Protein AF-A0A5J4U4Y4-F1 (afdb_monomer)

Mean predicted aligned error: 3.91 Å

Solvent-accessible surface area (backbone atoms only — not comparable to full-atom values): 6520 Å² total; per-residue (Å²): 54,71,52,74,43,97,92,25,64,29,78,73,34,70,72,81,60,93,92,58,46,75,49,74,52,70,41,83,82,48,90,65,18,32,38,43,36,26,53,70,83,42,77,37,38,46,30,39,29,59,50,71,99,73,84,82,90,83,88,84,80,86,58,86,93,65,80,85,76,90,86,77,88,81,86,75,93,73,86,85,85,80,89,47,88,91,43,45,81,41,54,55,99,48,85,47,116

pLDDT: mean 91.31, std 6.64, range [63.25, 97.75]

Foldseek 3Di:
DWDDDPNAIDDFFDDADPPWDKDKDWQLPDVFTKIWIDTNNHTTQEIETNDDNDDDDDDDDDDPPDDDDDPDDDDDPDDDDDNDPPRDYHYPPDHDD

Sequence (97 aa):
GTLDHFSTYTKGNQWYHQRFRISAIVDMTAVPRKVVFYVDGIEQPDSVVEIPSEIRFWVYTWQRSSTFKVTKFEKLIKFTSQAVAESKTLKWGKEWK

Structure (mmCIF, N/CA/C/O backbone):
data_AF-A0A5J4U4Y4-F1
#
_entry.id   AF-A0A5J4U4Y4-F1
#
loop_
_atom_site.group_PDB
_atom_site.id
_atom_site.type_symbol
_atom_site.label_atom_id
_atom_site.label_alt_id
_atom_site.label_comp_id
_atom_site.label_asym_id
_atom_site.label_entity_id
_atom_site.label_seq_id
_atom_site.pdbx_PDB_ins_code
_atom_site.Cartn_x
_atom_site.Cartn_y
_atom_site.Cartn_z
_atom_site.occupancy
_atom_site.B_iso_or_equiv
_atom_site.auth_seq_id
_atom_site.auth_comp_id
_atom_site.auth_asym_id
_atom_site.auth_atom_id
_atom_site.pdbx_PDB_model_num
ATOM 1 N N . GLY A 1 1 ? 10.669 6.237 -1.166 1.00 91.00 1 GLY A N 1
ATOM 2 C CA . GLY A 1 1 ? 9.282 6.401 -1.601 1.00 91.00 1 GLY A CA 1
ATOM 3 C C . GLY A 1 1 ? 8.503 7.105 -0.518 1.00 91.00 1 GLY A C 1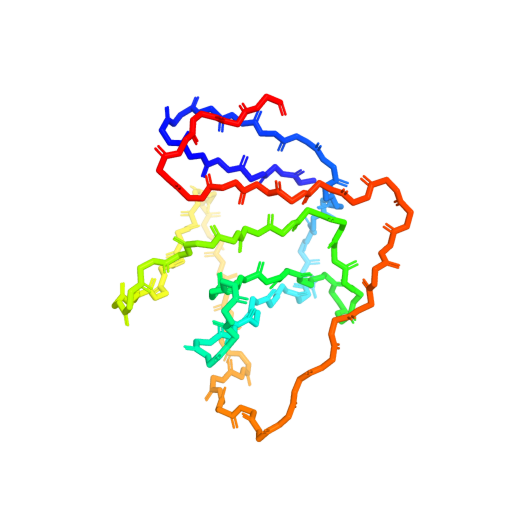
ATOM 4 O O . GLY A 1 1 ? 8.959 7.175 0.619 1.00 91.00 1 GLY A O 1
ATOM 5 N N . THR A 1 2 ? 7.355 7.656 -0.886 1.00 92.19 2 THR A N 1
ATOM 6 C CA . THR A 1 2 ? 6.459 8.376 0.023 1.00 92.19 2 THR A CA 1
ATOM 7 C C . THR A 1 2 ? 5.093 7.717 0.026 1.00 92.19 2 THR A C 1
ATOM 9 O O . THR A 1 2 ? 4.643 7.240 -1.017 1.00 92.19 2 THR A O 1
ATOM 12 N N . LEU A 1 3 ? 4.431 7.726 1.177 1.00 93.88 3 LEU A N 1
ATOM 13 C CA . LEU A 1 3 ? 2.995 7.486 1.274 1.00 93.88 3 LEU A CA 1
ATOM 14 C C . LEU A 1 3 ? 2.300 8.838 1.448 1.00 93.88 3 LEU A C 1
ATOM 16 O O . LEU A 1 3 ? 2.824 9.696 2.157 1.00 93.88 3 LEU A O 1
ATOM 20 N N . ASP A 1 4 ? 1.161 9.026 0.784 1.00 92.69 4 ASP A N 1
ATOM 21 C CA . ASP A 1 4 ? 0.368 10.257 0.844 1.00 92.69 4 ASP A CA 1
ATOM 22 C C . ASP A 1 4 ? -1.064 9.971 1.303 1.00 92.69 4 ASP A C 1
ATOM 24 O O . ASP A 1 4 ? -1.689 9.005 0.853 1.00 92.69 4 ASP A O 1
ATOM 28 N N . HIS A 1 5 ? -1.578 10.831 2.180 1.00 93.31 5 HIS A N 1
ATOM 29 C CA . HIS A 1 5 ? -2.992 10.893 2.533 1.00 93.31 5 HIS A CA 1
ATOM 30 C C . HIS A 1 5 ? -3.391 12.338 2.824 1.00 93.31 5 HIS A C 1
ATOM 32 O O . HIS A 1 5 ? -2.693 13.035 3.555 1.00 93.31 5 HIS A O 1
ATOM 38 N N . PHE A 1 6 ? -4.506 12.803 2.253 1.00 91.19 6 PHE A N 1
ATOM 39 C CA . PHE A 1 6 ? -4.949 14.203 2.345 1.00 91.19 6 PHE A CA 1
ATOM 40 C C . PHE A 1 6 ? -3.875 15.231 1.942 1.00 91.19 6 PHE A C 1
ATOM 42 O O . PHE A 1 6 ? -3.795 16.304 2.536 1.00 91.19 6 PHE A O 1
ATOM 49 N N . SER A 1 7 ? -3.047 14.913 0.940 1.00 87.19 7 SER A N 1
ATOM 50 C CA . SER A 1 7 ? -1.916 15.753 0.515 1.00 87.19 7 SER A CA 1
ATOM 51 C C . SER A 1 7 ? -0.838 15.942 1.596 1.00 87.19 7 SER A C 1
ATOM 53 O O . SER A 1 7 ? -0.056 16.896 1.534 1.00 87.19 7 SER A O 1
ATOM 55 N N . THR A 1 8 ? -0.803 15.057 2.599 1.00 87.69 8 THR A N 1
ATOM 56 C CA . THR A 1 8 ? 0.274 14.957 3.586 1.00 87.69 8 THR A CA 1
ATOM 57 C C . THR A 1 8 ? 1.135 13.739 3.275 1.00 87.69 8 THR A C 1
ATOM 59 O O . THR A 1 8 ? 0.655 12.603 3.251 1.00 87.69 8 THR A O 1
ATOM 62 N N . TYR A 1 9 ? 2.423 13.987 3.039 1.00 88.62 9 TYR A N 1
ATOM 63 C CA . TYR A 1 9 ? 3.384 12.960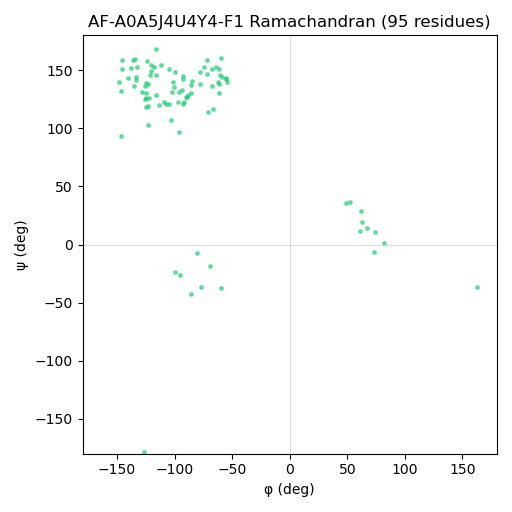 2.659 1.00 88.62 9 TYR A CA 1
ATOM 64 C C . TYR A 1 9 ? 4.213 12.541 3.863 1.00 88.62 9 TYR A C 1
ATOM 66 O O . TYR A 1 9 ? 4.783 13.388 4.550 1.00 88.62 9 TYR A O 1
ATOM 74 N N . THR A 1 10 ? 4.403 11.238 4.039 1.00 91.38 10 THR A N 1
ATOM 75 C CA . THR A 1 10 ? 5.429 10.709 4.940 1.00 91.38 10 THR A CA 1
ATOM 76 C C . THR A 1 10 ? 6.480 9.926 4.159 1.00 91.38 10 THR A C 1
ATOM 78 O O . THR A 1 10 ? 6.205 9.315 3.119 1.00 91.38 10 THR A O 1
ATOM 81 N N . LYS A 1 11 ? 7.722 10.008 4.637 1.00 91.94 11 LYS A N 1
ATOM 82 C CA . LYS A 1 11 ? 8.892 9.301 4.102 1.00 91.94 11 LYS A CA 1
ATOM 83 C C . LYS A 1 11 ? 9.249 8.144 5.037 1.00 91.94 11 LYS A C 1
ATOM 85 O O . LYS A 1 11 ? 9.097 8.283 6.252 1.00 91.94 11 LYS A O 1
ATOM 90 N N . GLY A 1 12 ? 9.828 7.093 4.466 1.00 89.25 12 GLY A N 1
ATOM 91 C CA . GLY A 1 12 ? 10.321 5.920 5.200 1.00 89.25 12 GLY A CA 1
ATOM 92 C C . GLY A 1 12 ? 10.544 4.730 4.269 1.00 89.25 12 GLY A C 1
ATOM 93 O O . GLY A 1 12 ? 11.550 4.035 4.353 1.00 89.25 12 GLY A O 1
ATOM 94 N N . ASN A 1 13 ? 9.670 4.578 3.275 1.00 93.00 13 ASN A N 1
ATOM 95 C CA . ASN A 1 13 ? 9.796 3.520 2.273 1.00 93.00 13 ASN A CA 1
ATOM 96 C C . ASN A 1 13 ? 10.953 3.752 1.288 1.00 93.00 13 ASN A C 1
ATOM 98 O O . ASN A 1 13 ? 11.375 4.883 1.027 1.00 93.00 13 ASN A O 1
ATOM 102 N N . GLN A 1 14 ? 11.415 2.683 0.646 1.00 93.75 14 GLN A N 1
ATOM 103 C CA . GLN A 1 14 ? 12.385 2.725 -0.444 1.00 93.75 14 GLN A CA 1
ATOM 104 C C . GLN A 1 14 ? 11.780 3.390 -1.691 1.00 93.75 14 GLN A C 1
ATOM 106 O O . GLN A 1 14 ? 10.566 3.412 -1.907 1.00 93.75 14 GLN A O 1
ATOM 111 N N . TRP A 1 15 ? 12.612 4.026 -2.515 1.00 93.69 15 TRP A N 1
ATOM 112 C CA . TRP A 1 15 ? 12.215 4.394 -3.877 1.00 93.69 15 TRP A CA 1
ATOM 113 C C . TRP A 1 15 ? 12.277 3.163 -4.786 1.00 93.69 15 TRP A C 1
ATOM 115 O O . TRP A 1 15 ? 13.104 2.274 -4.587 1.00 93.69 15 TRP A O 1
ATOM 125 N N . TYR A 1 16 ? 11.400 3.118 -5.782 1.00 91.50 16 TYR A N 1
ATOM 126 C CA . TYR A 1 16 ? 11.446 2.113 -6.836 1.00 91.50 16 TYR A CA 1
ATOM 127 C C . TYR A 1 16 ? 11.817 2.777 -8.161 1.00 91.50 16 TYR A C 1
ATOM 129 O O . TYR A 1 16 ? 11.571 3.967 -8.374 1.00 91.50 16 TYR A O 1
ATOM 137 N N . HIS A 1 17 ? 12.405 1.989 -9.054 1.00 89.75 17 HIS A N 1
ATOM 138 C CA . HIS A 1 17 ? 12.829 2.433 -10.375 1.00 89.75 17 HIS A CA 1
ATOM 139 C C . HIS A 1 17 ? 12.253 1.525 -11.459 1.00 89.75 17 HIS A C 1
ATOM 141 O O . HIS A 1 17 ? 11.479 0.603 -11.191 1.00 89.75 17 HIS A O 1
ATOM 147 N N . GLN A 1 18 ? 12.598 1.802 -12.714 1.00 89.31 18 GLN A N 1
ATOM 148 C CA . GLN A 1 18 ? 12.165 0.971 -13.827 1.00 89.31 18 GLN A CA 1
ATOM 149 C C . GLN A 1 18 ? 12.552 -0.497 -13.582 1.00 89.31 18 GLN A C 1
ATOM 151 O O . GLN A 1 18 ? 13.654 -0.785 -13.123 1.00 89.31 18 GLN A O 1
ATOM 156 N N . ARG A 1 19 ? 11.644 -1.416 -13.938 1.00 88.31 19 ARG A N 1
ATOM 157 C CA . ARG A 1 19 ? 11.757 -2.881 -13.766 1.00 88.31 19 ARG A CA 1
ATOM 158 C C . ARG A 1 19 ? 11.601 -3.404 -12.336 1.00 88.31 19 ARG A C 1
ATOM 160 O O . ARG A 1 19 ? 11.512 -4.619 -12.182 1.00 88.31 19 ARG A O 1
ATOM 167 N N . PHE A 1 20 ? 11.506 -2.538 -11.331 1.00 94.12 20 PHE A N 1
ATOM 168 C CA . PHE A 1 20 ? 11.211 -2.974 -9.967 1.00 94.12 20 PHE A CA 1
ATOM 169 C C . PHE A 1 20 ? 9.749 -3.416 -9.886 1.00 94.12 20 PHE A C 1
ATOM 171 O O . PHE A 1 20 ? 8.872 -2.856 -10.554 1.00 94.12 20 PHE A O 1
ATOM 178 N N . ARG A 1 21 ? 9.470 -4.417 -9.054 1.00 95.44 21 ARG A N 1
ATOM 179 C CA . ARG A 1 21 ? 8.107 -4.875 -8.775 1.00 95.44 21 ARG A CA 1
ATOM 180 C C . ARG A 1 21 ? 7.611 -4.244 -7.490 1.00 95.44 21 ARG A C 1
ATOM 182 O O . ARG A 1 21 ? 8.203 -4.442 -6.437 1.00 95.44 21 ARG A O 1
ATOM 189 N N . ILE A 1 22 ? 6.497 -3.531 -7.567 1.00 95.31 22 ILE A N 1
ATOM 190 C CA . ILE A 1 22 ? 5.786 -3.057 -6.380 1.00 95.31 22 ILE A CA 1
ATOM 191 C C . ILE A 1 22 ? 4.608 -3.977 -6.079 1.00 95.31 22 ILE A C 1
ATOM 193 O O . ILE A 1 22 ? 4.010 -4.563 -6.985 1.00 95.31 22 ILE A O 1
ATOM 197 N N . SER A 1 23 ? 4.267 -4.131 -4.808 1.00 95.44 23 SER A N 1
ATOM 198 C CA . SER A 1 23 ? 3.066 -4.860 -4.395 1.00 95.44 23 SER A CA 1
ATOM 199 C C . SER A 1 23 ? 2.467 -4.227 -3.148 1.00 95.44 23 SER A C 1
ATOM 201 O O . SER A 1 23 ? 3.182 -3.640 -2.340 1.00 95.44 23 SER A O 1
ATOM 203 N N . ALA A 1 24 ? 1.152 -4.354 -3.001 1.00 95.38 24 ALA A N 1
ATOM 204 C CA . ALA A 1 24 ? 0.430 -3.999 -1.791 1.00 95.38 24 ALA A CA 1
ATOM 205 C C . ALA A 1 24 ? -0.354 -5.230 -1.341 1.00 95.38 24 ALA A C 1
ATOM 207 O O . ALA A 1 24 ? -1.102 -5.804 -2.135 1.00 95.38 24 ALA A O 1
ATOM 208 N N . ILE A 1 25 ? -0.168 -5.641 -0.090 1.00 95.88 25 ILE A N 1
ATOM 209 C CA . ILE A 1 25 ? -0.935 -6.735 0.504 1.00 95.88 25 ILE A CA 1
ATOM 210 C C . ILE A 1 25 ? -1.865 -6.128 1.536 1.00 95.88 25 ILE A C 1
ATOM 212 O O . ILE A 1 25 ? -1.422 -5.439 2.455 1.00 95.88 25 ILE A O 1
ATOM 216 N N . VAL A 1 26 ? -3.158 -6.380 1.360 1.00 95.94 26 VAL A N 1
ATOM 217 C CA . VAL A 1 26 ? -4.197 -5.881 2.251 1.00 95.94 26 VAL A CA 1
ATOM 218 C C . VAL A 1 26 ? -4.739 -7.030 3.085 1.00 95.94 26 VAL A C 1
ATOM 220 O O . VAL A 1 26 ? -5.277 -7.997 2.547 1.00 95.94 26 VAL A O 1
ATOM 223 N N . ASP A 1 27 ? -4.628 -6.900 4.400 1.00 95.19 27 ASP A N 1
ATOM 224 C CA . ASP A 1 27 ? -5.265 -7.795 5.353 1.00 95.19 27 ASP A CA 1
ATOM 225 C C . ASP A 1 27 ? -6.591 -7.184 5.816 1.00 95.19 27 ASP A C 1
ATOM 227 O O . ASP A 1 27 ? -6.648 -6.332 6.707 1.00 95.19 27 ASP A O 1
ATOM 231 N N . MET A 1 28 ? -7.669 -7.625 5.165 1.00 94.19 28 MET A N 1
ATOM 232 C CA . MET A 1 28 ? -9.041 -7.206 5.469 1.00 94.19 28 MET A CA 1
ATOM 233 C C . MET A 1 28 ? -9.642 -7.939 6.677 1.00 94.19 28 MET A C 1
ATOM 235 O O . MET A 1 28 ? -10.747 -7.592 7.102 1.00 94.19 28 MET A O 1
ATOM 239 N N . THR A 1 29 ? -8.945 -8.954 7.202 1.00 93.25 29 THR A N 1
ATOM 240 C CA . THR A 1 29 ? -9.397 -9.800 8.318 1.00 93.25 29 THR A CA 1
ATOM 241 C C . THR A 1 29 ? -8.783 -9.399 9.655 1.00 93.25 29 THR A C 1
ATOM 243 O O . THR A 1 29 ? -9.379 -9.659 10.698 1.00 93.25 29 THR A O 1
ATOM 246 N N . ALA A 1 30 ? -7.627 -8.733 9.634 1.00 91.44 30 ALA A N 1
ATOM 247 C CA . ALA A 1 30 ? -7.005 -8.170 10.822 1.00 91.44 30 ALA A CA 1
ATOM 248 C C . ALA A 1 30 ? -7.889 -7.105 11.493 1.00 91.44 30 ALA A C 1
ATOM 250 O O . ALA A 1 30 ? -8.653 -6.383 10.845 1.00 91.44 30 ALA A O 1
ATOM 251 N N . VAL A 1 31 ? -7.734 -6.978 12.813 1.00 91.88 31 VAL A N 1
ATOM 252 C CA . VAL A 1 31 ? -8.337 -5.918 13.627 1.00 91.88 31 VAL A CA 1
ATOM 253 C C . VAL A 1 31 ? -7.198 -5.193 14.357 1.00 91.88 31 VAL A C 1
ATOM 255 O O . VAL A 1 31 ? -6.663 -5.743 15.319 1.00 91.88 31 VAL A O 1
ATOM 258 N N . PRO A 1 32 ? -6.790 -3.990 13.907 1.00 94.44 32 PRO A N 1
ATOM 259 C CA . PRO A 1 32 ? -7.334 -3.235 12.773 1.00 94.44 32 PRO A CA 1
ATOM 260 C C . PRO A 1 32 ? -6.925 -3.806 11.402 1.00 94.44 32 PRO A C 1
ATOM 262 O O . PRO A 1 32 ? -5.851 -4.393 11.259 1.00 94.44 32 PRO A O 1
ATOM 265 N N . ARG A 1 33 ? -7.759 -3.575 10.374 1.00 96.12 33 ARG A N 1
ATOM 266 C CA . ARG A 1 33 ? -7.418 -3.892 8.974 1.00 96.12 33 ARG A CA 1
ATOM 267 C C . ARG A 1 33 ? -6.185 -3.106 8.565 1.00 96.12 33 ARG A C 1
ATOM 269 O O . ARG A 1 33 ? -6.029 -1.961 8.998 1.00 96.12 33 ARG A O 1
ATOM 276 N N . LYS A 1 34 ? -5.342 -3.678 7.711 1.00 95.31 34 LYS A N 1
ATOM 277 C CA . LYS A 1 34 ? -4.081 -3.034 7.334 1.00 95.31 34 LYS A CA 1
ATOM 278 C C . LYS A 1 34 ? -3.666 -3.293 5.897 1.00 95.31 34 LYS A C 1
ATOM 280 O O . LYS A 1 34 ? -4.062 -4.289 5.298 1.00 95.31 34 LYS A O 1
ATOM 285 N N . VAL A 1 35 ? -2.812 -2.422 5.379 1.00 95.69 35 VAL A N 1
ATOM 286 C CA . VAL A 1 35 ? -2.068 -2.612 4.135 1.00 95.69 35 VAL A CA 1
ATOM 287 C C . VAL A 1 35 ? -0.578 -2.424 4.391 1.00 95.69 35 VAL A C 1
ATOM 289 O O . VAL A 1 35 ? -0.162 -1.497 5.088 1.00 95.69 35 VAL A O 1
ATOM 292 N N . VAL A 1 36 ? 0.212 -3.320 3.810 1.00 95.25 36 VAL A N 1
ATOM 293 C CA . VAL A 1 36 ? 1.673 -3.245 3.766 1.00 95.25 36 VAL A CA 1
ATOM 294 C C . VAL A 1 36 ? 2.146 -3.215 2.317 1.00 95.25 36 VAL A C 1
ATOM 296 O O . VAL A 1 36 ? 1.459 -3.703 1.411 1.00 95.25 36 VAL A O 1
ATOM 299 N N . PHE A 1 37 ? 3.326 -2.647 2.095 1.00 95.12 37 PHE A N 1
ATOM 300 C CA . PHE A 1 37 ? 3.882 -2.438 0.763 1.00 95.12 37 PHE A CA 1
ATOM 301 C C . PHE A 1 37 ? 5.180 -3.214 0.586 1.00 95.12 37 PHE A C 1
ATOM 303 O O . PHE A 1 37 ? 5.900 -3.462 1.546 1.00 95.12 37 PHE A O 1
ATOM 310 N N . TYR A 1 38 ? 5.486 -3.570 -0.658 1.00 94.31 38 TYR A N 1
ATOM 311 C CA . TYR A 1 38 ? 6.695 -4.299 -1.024 1.00 94.31 38 TYR A CA 1
ATOM 312 C C . TYR A 1 38 ? 7.365 -3.661 -2.233 1.00 94.31 38 TYR A C 1
ATOM 314 O O . TYR A 1 38 ? 6.683 -3.228 -3.166 1.00 94.31 38 TYR A O 1
ATOM 322 N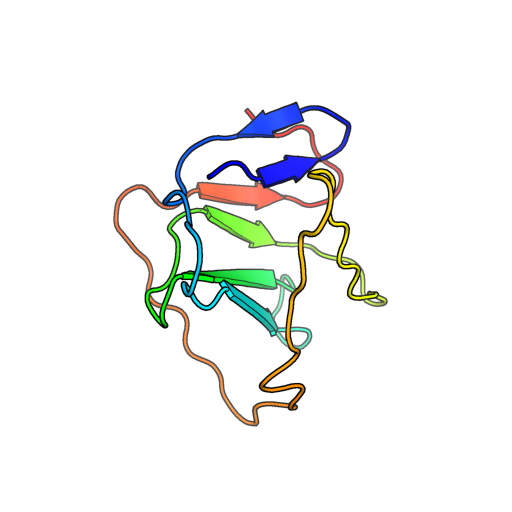 N . VAL A 1 39 ? 8.696 -3.681 -2.240 1.00 95.50 39 VAL A N 1
ATOM 323 C CA . VAL A 1 39 ? 9.535 -3.376 -3.404 1.00 95.50 39 VAL A CA 1
ATOM 324 C C . VAL A 1 39 ? 10.434 -4.584 -3.651 1.00 95.50 39 VAL A C 1
ATOM 326 O O . VAL A 1 39 ? 11.166 -5.010 -2.768 1.00 95.50 39 VAL A O 1
ATOM 329 N N . ASP A 1 40 ? 10.303 -5.194 -4.827 1.00 94.56 40 ASP A N 1
ATOM 330 C CA . ASP A 1 40 ? 10.954 -6.448 -5.224 1.00 94.56 40 ASP A CA 1
ATOM 331 C C . ASP A 1 40 ? 10.822 -7.589 -4.202 1.00 94.56 40 ASP A C 1
ATOM 333 O O . ASP A 1 40 ? 11.704 -8.427 -4.044 1.00 94.56 40 ASP A O 1
ATOM 337 N N . GLY A 1 41 ? 9.663 -7.657 -3.540 1.00 92.00 41 GLY A N 1
ATOM 338 C CA . GLY A 1 41 ? 9.361 -8.675 -2.531 1.00 92.00 41 GLY A CA 1
ATOM 339 C C . GLY A 1 41 ? 9.918 -8.369 -1.139 1.00 92.00 41 GLY A C 1
ATOM 340 O O . GLY A 1 41 ? 9.686 -9.152 -0.224 1.00 92.00 41 GLY A O 1
ATOM 341 N N . ILE A 1 42 ? 10.586 -7.228 -0.955 1.00 91.88 42 ILE A N 1
ATOM 342 C CA . ILE A 1 42 ? 11.060 -6.743 0.344 1.00 91.88 42 ILE A CA 1
ATOM 343 C C . ILE A 1 42 ? 9.990 -5.839 0.958 1.00 91.88 42 ILE A C 1
ATOM 345 O O . ILE A 1 42 ? 9.583 -4.848 0.341 1.00 91.88 42 ILE A O 1
ATOM 349 N N . GLU A 1 43 ? 9.530 -6.187 2.161 1.00 93.31 43 GLU A N 1
ATOM 350 C CA . GLU A 1 43 ? 8.532 -5.408 2.903 1.00 93.31 43 GLU A CA 1
ATOM 351 C C . GLU A 1 43 ? 9.057 -4.006 3.213 1.00 93.31 43 GLU A C 1
ATOM 353 O O . GLU A 1 43 ? 10.227 -3.823 3.547 1.00 93.31 43 GLU A O 1
ATOM 358 N N . GLN A 1 44 ? 8.198 -3.008 3.052 1.00 93.69 44 GLN A N 1
ATOM 359 C CA . GLN A 1 44 ? 8.530 -1.613 3.291 1.00 93.69 44 GLN A CA 1
ATOM 360 C C . GLN A 1 44 ? 8.173 -1.208 4.731 1.00 93.69 44 GLN A C 1
ATOM 362 O O . GLN A 1 44 ? 7.163 -1.690 5.244 1.00 93.69 44 GLN A O 1
ATOM 367 N N . PRO A 1 45 ? 8.959 -0.324 5.380 1.00 93.00 45 PRO A N 1
ATOM 368 C CA . PRO A 1 45 ? 8.765 0.022 6.790 1.00 93.00 45 PRO A CA 1
ATOM 369 C C . PRO A 1 45 ? 7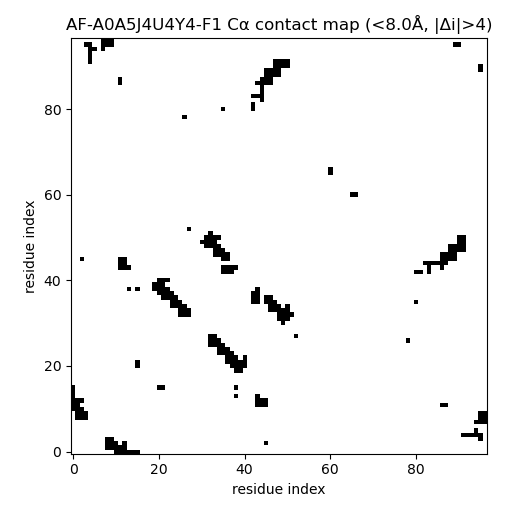.390 0.616 7.114 1.00 93.00 45 PRO A C 1
ATOM 371 O O . PRO A 1 45 ? 6.836 0.333 8.174 1.00 93.00 45 PRO A O 1
ATOM 374 N N . ASP A 1 46 ? 6.830 1.444 6.232 1.00 93.31 46 ASP A N 1
ATOM 375 C CA . ASP A 1 46 ? 5.585 2.150 6.518 1.00 93.31 46 ASP A CA 1
ATOM 376 C C . ASP A 1 46 ? 4.365 1.317 6.104 1.00 93.31 46 ASP A C 1
ATOM 378 O O . ASP A 1 46 ? 4.238 0.877 4.956 1.00 93.31 46 ASP A O 1
ATOM 382 N N . SER A 1 47 ? 3.421 1.167 7.033 1.00 93.94 47 SER A N 1
ATOM 383 C CA . SER A 1 47 ? 2.138 0.489 6.829 1.00 93.94 47 SER A CA 1
ATOM 384 C C . SER A 1 47 ? 0.968 1.408 7.168 1.00 93.94 47 SER A C 1
ATOM 386 O O . SER A 1 47 ? 1.117 2.370 7.924 1.00 93.94 47 SER A O 1
ATOM 388 N N . VAL A 1 48 ? -0.212 1.107 6.620 1.00 95.56 48 VAL A N 1
ATOM 389 C CA . VAL A 1 48 ? -1.444 1.844 6.935 1.00 95.56 48 VAL A CA 1
ATOM 390 C C . VAL A 1 48 ? -2.438 0.909 7.611 1.00 95.56 48 VAL A C 1
ATOM 392 O O . VAL A 1 48 ? -2.722 -0.170 7.095 1.00 95.56 48 VAL A O 1
ATOM 395 N N . VAL A 1 49 ? -2.977 1.324 8.753 1.00 96.06 49 VAL A N 1
ATOM 396 C CA . VAL A 1 49 ? -3.953 0.577 9.561 1.00 96.06 49 VAL A CA 1
ATOM 397 C C . VAL A 1 49 ? -5.290 1.307 9.636 1.00 96.06 49 VAL A C 1
ATOM 399 O O . VAL A 1 49 ? -5.397 2.480 9.281 1.00 96.06 49 VAL A O 1
ATOM 402 N N . GLU A 1 50 ? -6.309 0.605 10.134 1.00 97.50 50 GLU A N 1
ATOM 403 C CA . GLU A 1 50 ? -7.683 1.105 10.279 1.00 97.50 50 GLU A CA 1
ATOM 404 C C . GLU A 1 50 ? -8.317 1.477 8.926 1.00 97.50 50 GLU A C 1
ATOM 406 O O . GLU A 1 50 ? -9.186 2.342 8.841 1.00 97.50 50 GLU A O 1
ATOM 411 N N . ILE A 1 51 ? -7.897 0.803 7.849 1.00 97.75 51 ILE A N 1
ATOM 412 C CA . ILE A 1 51 ? -8.458 1.025 6.512 1.00 97.75 51 ILE A CA 1
ATOM 413 C C . ILE A 1 51 ? -9.952 0.628 6.445 1.00 97.75 51 ILE A C 1
ATOM 415 O O . ILE A 1 51 ? -10.396 -0.268 7.182 1.00 97.75 51 ILE A O 1
ATOM 419 N N . PRO A 1 52 ? -10.741 1.250 5.545 1.00 97.44 52 PRO A N 1
ATOM 420 C CA . PRO A 1 52 ? -12.165 0.952 5.395 1.00 97.44 52 PRO A CA 1
ATOM 421 C C . PRO A 1 52 ? -12.444 -0.512 5.028 1.00 97.44 52 PRO A C 1
ATOM 423 O O . PRO A 1 52 ? -11.577 -1.226 4.530 1.00 97.44 52 PRO A O 1
ATOM 426 N N . SER A 1 53 ? -13.679 -0.970 5.253 1.00 96.38 53 SER A N 1
ATOM 427 C CA . SER A 1 53 ? -14.135 -2.314 4.851 1.00 96.38 53 SER A CA 1
ATOM 428 C C . SER A 1 53 ? -14.257 -2.491 3.339 1.00 96.38 53 SER A C 1
ATOM 430 O O . SER A 1 53 ? -14.289 -3.621 2.860 1.00 96.38 53 SER A O 1
ATOM 432 N N . GLU A 1 54 ? -14.318 -1.388 2.600 1.00 96.94 54 GLU A N 1
ATOM 433 C CA . GLU A 1 54 ? -14.445 -1.359 1.150 1.00 96.94 54 GLU A CA 1
ATOM 434 C C . GLU A 1 54 ? -13.272 -0.587 0.561 1.00 96.94 54 GLU A C 1
ATOM 436 O O . GLU A 1 54 ? -13.004 0.553 0.942 1.00 96.94 54 GLU A O 1
ATOM 441 N N . ILE A 1 55 ? -12.560 -1.217 -0.370 1.00 95.81 55 ILE A N 1
ATOM 442 C CA . ILE A 1 55 ? -11.366 -0.646 -0.987 1.00 95.81 55 ILE A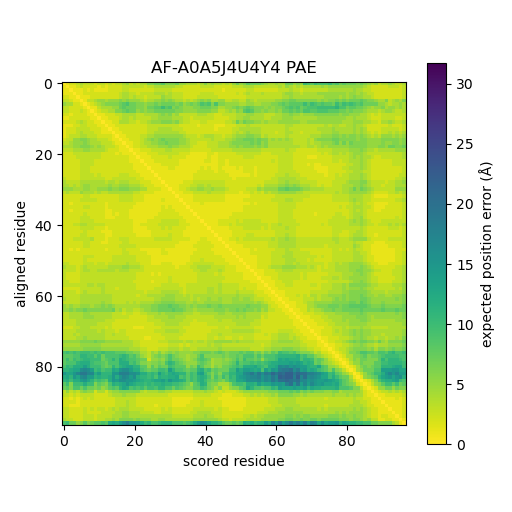 CA 1
ATOM 443 C C . ILE A 1 55 ? -11.379 -0.863 -2.497 1.00 95.81 55 ILE A C 1
ATOM 445 O O . ILE A 1 55 ? -12.036 -1.766 -3.016 1.00 95.81 55 ILE A O 1
ATOM 449 N N . ARG A 1 56 ? -10.612 -0.038 -3.209 1.00 95.69 56 ARG A N 1
ATOM 450 C CA . ARG A 1 56 ? -10.307 -0.209 -4.632 1.00 95.69 56 ARG A CA 1
ATOM 451 C C . ARG A 1 56 ? -8.815 -0.004 -4.839 1.00 95.69 56 ARG A C 1
ATOM 453 O O . ARG A 1 56 ? -8.234 0.899 -4.245 1.00 95.69 56 ARG A O 1
ATOM 460 N N . PHE A 1 57 ? -8.217 -0.804 -5.713 1.00 93.88 57 PHE A N 1
ATOM 461 C CA . PHE A 1 57 ? -6.841 -0.594 -6.151 1.00 93.88 57 PHE A CA 1
ATOM 462 C C . PHE A 1 57 ? -6.837 0.331 -7.365 1.00 93.88 57 PHE A C 1
ATOM 464 O O . PHE A 1 57 ? -7.533 0.070 -8.344 1.00 93.88 57 PHE A O 1
ATOM 471 N N . TRP A 1 58 ? -6.049 1.399 -7.295 1.00 93.38 58 TRP A N 1
ATOM 472 C CA . TRP A 1 58 ? -5.853 2.349 -8.386 1.00 93.38 58 TRP A CA 1
ATOM 473 C C . TRP A 1 58 ? -4.368 2.472 -8.695 1.00 93.38 58 TRP A C 1
ATOM 475 O O . TRP A 1 58 ? -3.539 2.517 -7.788 1.00 93.38 58 TRP A O 1
ATOM 48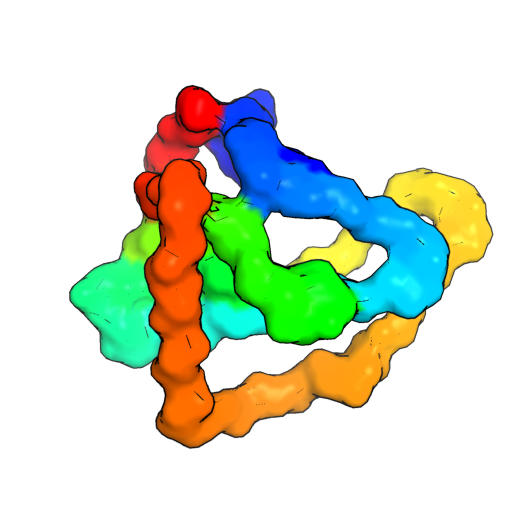5 N N . VAL A 1 59 ? -4.038 2.539 -9.983 1.00 91.56 59 VAL A N 1
ATOM 486 C CA . VAL A 1 59 ? -2.679 2.801 -10.461 1.00 91.56 59 VAL A CA 1
ATOM 487 C C . VAL A 1 59 ? -2.736 4.002 -11.385 1.00 91.56 59 VA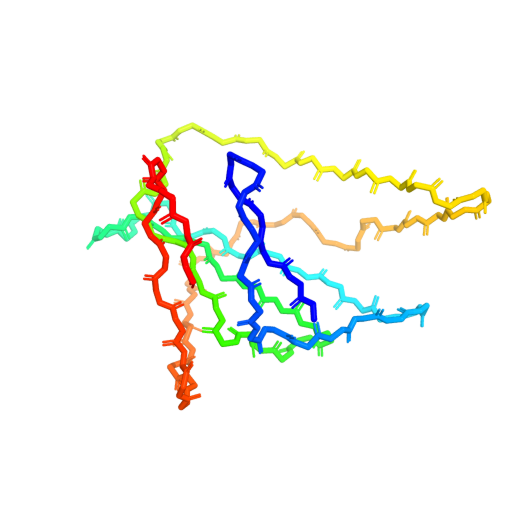L A C 1
ATOM 489 O O . VAL A 1 59 ? -3.564 4.059 -12.292 1.00 91.56 59 VAL A O 1
ATOM 492 N N . TYR A 1 60 ? -1.846 4.956 -11.145 1.00 91.25 60 TYR A N 1
ATOM 493 C CA . TYR A 1 60 ? -1.725 6.170 -11.930 1.00 91.25 60 TYR A CA 1
ATOM 494 C C . TYR A 1 60 ? -0.269 6.360 -12.361 1.00 91.25 60 TYR A C 1
ATOM 496 O O . TYR A 1 60 ? 0.647 6.260 -11.545 1.00 91.25 60 TYR A O 1
ATOM 504 N N . THR A 1 61 ? -0.050 6.633 -13.646 1.00 90.81 61 THR A N 1
ATOM 505 C CA . THR A 1 61 ? 1.275 6.897 -14.219 1.00 90.81 61 THR A CA 1
ATOM 506 C C . THR A 1 61 ? 1.360 8.345 -14.684 1.00 90.81 61 THR A C 1
ATOM 508 O O . THR A 1 61 ? 0.606 8.749 -15.566 1.00 90.81 61 THR A O 1
ATOM 511 N N . TRP A 1 62 ? 2.294 9.113 -14.120 1.00 90.50 62 TRP A N 1
ATOM 512 C CA . TRP A 1 62 ? 2.472 10.536 -14.444 1.00 90.50 62 TRP A CA 1
ATOM 513 C C . TRP A 1 62 ? 3.363 10.774 -15.676 1.00 90.50 62 TRP A C 1
ATOM 515 O O . TRP A 1 62 ? 3.077 11.625 -16.514 1.00 90.50 62 TRP A O 1
ATOM 525 N N . GLN A 1 63 ? 4.471 10.035 -15.790 1.00 91.69 63 GLN A N 1
ATOM 526 C CA . GLN A 1 63 ? 5.495 10.276 -16.813 1.00 91.69 63 GLN A CA 1
ATOM 527 C C . GLN A 1 63 ? 5.070 9.732 -18.185 1.00 91.69 63 GLN A C 1
ATOM 529 O O . GLN A 1 63 ? 4.569 8.607 -18.282 1.00 91.69 63 GLN A O 1
ATOM 534 N N . ARG A 1 64 ? 5.326 10.497 -19.259 1.00 94.50 64 ARG A N 1
ATOM 535 C CA . ARG A 1 64 ? 5.005 10.086 -20.640 1.00 94.50 64 ARG A CA 1
ATOM 536 C C . ARG A 1 64 ? 5.646 8.740 -20.981 1.00 94.50 64 ARG A C 1
ATOM 538 O O . ARG A 1 64 ? 6.771 8.464 -20.575 1.00 94.50 64 ARG A O 1
ATOM 545 N N . SER A 1 65 ? 4.915 7.918 -21.733 1.00 91.94 65 SER A N 1
ATOM 546 C CA . SER A 1 65 ? 5.336 6.573 -22.160 1.00 91.94 65 SER A CA 1
ATOM 547 C C . SER A 1 65 ? 5.611 5.581 -21.020 1.00 91.94 65 SER A C 1
ATOM 549 O O . SER A 1 65 ? 6.138 4.496 -21.265 1.00 91.94 65 SER A O 1
ATOM 551 N N . SER A 1 66 ? 5.238 5.912 -19.779 1.00 91.56 66 SER A N 1
ATOM 552 C CA . SER A 1 66 ? 5.288 4.955 -18.677 1.00 91.56 66 SER A CA 1
ATOM 553 C C . SER A 1 66 ? 4.261 3.861 -18.889 1.00 91.56 66 SER A C 1
ATOM 555 O O . SER A 1 66 ? 3.111 4.119 -19.236 1.00 91.56 66 SER A O 1
ATOM 557 N N . THR A 1 67 ? 4.677 2.629 -18.639 1.00 91.69 67 THR A N 1
ATOM 558 C CA . THR A 1 67 ? 3.802 1.465 -18.675 1.00 91.69 67 THR A CA 1
ATOM 559 C C . THR A 1 67 ? 4.047 0.635 -17.430 1.00 91.69 67 THR A C 1
ATOM 561 O O . THR A 1 67 ? 5.129 0.659 -16.840 1.00 91.69 67 THR A O 1
ATOM 564 N N . PHE A 1 68 ? 3.026 -0.101 -17.020 1.0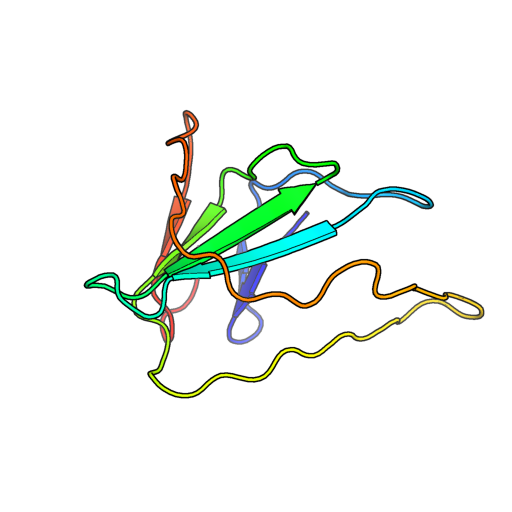0 92.62 68 PHE A N 1
ATOM 565 C CA . PHE A 1 68 ? 3.141 -1.098 -15.973 1.00 92.62 68 PHE A CA 1
ATOM 566 C C . PHE A 1 68 ? 2.427 -2.365 -16.426 1.00 92.62 68 PHE A C 1
ATOM 568 O O . PHE A 1 68 ? 1.572 -2.341 -17.312 1.00 92.62 68 PHE A O 1
ATOM 575 N N . LYS A 1 69 ? 2.783 -3.484 -15.804 1.00 94.81 69 LYS A N 1
ATOM 576 C CA . LYS A 1 69 ? 2.126 -4.767 -16.021 1.00 94.81 69 LYS A CA 1
ATOM 577 C C . LYS A 1 69 ? 1.676 -5.309 -14.677 1.00 94.81 69 LYS A C 1
ATOM 579 O O . LYS A 1 69 ? 2.496 -5.483 -13.777 1.00 94.81 69 LYS A O 1
ATOM 584 N N . VAL A 1 70 ? 0.389 -5.619 -14.558 1.00 95.31 70 VAL A N 1
ATOM 585 C CA . VAL A 1 70 ? -0.113 -6.396 -13.423 1.00 95.31 70 VAL A CA 1
ATOM 586 C C . VAL A 1 70 ? 0.387 -7.826 -13.596 1.00 95.31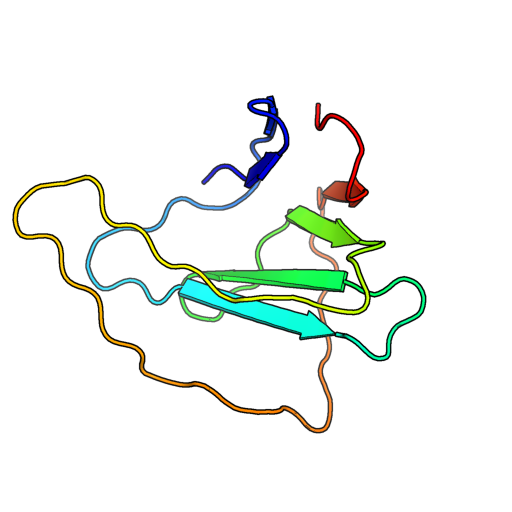 70 VAL A C 1
ATOM 588 O O . VAL A 1 70 ? 0.054 -8.494 -14.572 1.00 95.31 70 VAL A O 1
ATOM 591 N N . THR A 1 71 ? 1.252 -8.275 -12.689 1.00 95.44 71 THR A N 1
ATOM 592 C CA . THR A 1 71 ? 1.817 -9.635 -12.729 1.00 95.44 71 THR A CA 1
ATOM 593 C C . THR A 1 71 ? 1.050 -10.608 -11.846 1.00 95.44 71 THR A C 1
ATOM 595 O O . THR A 1 71 ? 1.047 -11.801 -12.132 1.00 95.44 71 THR A O 1
ATOM 598 N N . LYS A 1 72 ? 0.393 -10.104 -10.796 1.00 95.12 72 LYS A N 1
ATOM 599 C CA . LYS A 1 72 ? -0.404 -10.877 -9.847 1.00 95.12 72 LYS A CA 1
ATOM 600 C C . LYS A 1 72 ? -1.567 -10.040 -9.326 1.00 95.12 72 LYS A C 1
ATOM 602 O O . LYS A 1 72 ? -1.396 -8.860 -9.030 1.00 95.12 72 LYS A O 1
ATOM 607 N N . PHE A 1 73 ? -2.722 -10.677 -9.195 1.00 95.19 73 PHE A N 1
ATOM 608 C CA . PHE A 1 73 ? -3.880 -10.167 -8.470 1.00 95.19 73 PHE A CA 1
ATOM 609 C C . PHE A 1 73 ? -4.575 -11.376 -7.848 1.00 95.19 73 PHE A C 1
ATOM 611 O O . PHE A 1 73 ? -5.318 -12.090 -8.515 1.00 95.19 73 PHE A O 1
ATOM 618 N N . GLU A 1 74 ? -4.221 -11.676 -6.602 1.00 94.88 74 GLU A N 1
ATOM 619 C CA . GLU A 1 74 ? -4.573 -12.937 -5.954 1.00 94.88 74 GLU A CA 1
ATOM 620 C C . GLU A 1 74 ? -5.010 -12.721 -4.507 1.00 94.88 74 GLU A C 1
ATOM 622 O O . GLU A 1 74 ? -4.590 -11.772 -3.842 1.00 94.88 74 GLU A O 1
ATOM 627 N N . LYS A 1 75 ? -5.860 -13.625 -4.017 1.00 94.25 75 LYS A N 1
ATOM 628 C CA . LYS A 1 75 ? -6.236 -13.691 -2.607 1.00 94.25 75 LYS A CA 1
ATOM 629 C C . LYS A 1 75 ? -5.301 -14.664 -1.898 1.00 94.25 75 LYS A C 1
ATOM 631 O O . LYS A 1 75 ? -5.266 -15.844 -2.238 1.00 94.25 75 LYS A O 1
ATOM 636 N N . LEU A 1 76 ? -4.584 -14.181 -0.891 1.00 92.19 76 LEU A N 1
ATOM 637 C CA . LEU A 1 76 ? -3.734 -15.020 -0.049 1.00 92.19 76 LEU A CA 1
ATOM 638 C C . LEU A 1 76 ? -4.562 -15.654 1.077 1.00 92.19 76 LEU A C 1
ATOM 640 O O . LEU A 1 76 ? -5.437 -15.008 1.650 1.00 92.19 76 LEU A O 1
ATOM 644 N N . ILE A 1 77 ? -4.281 -16.921 1.397 1.00 87.75 77 ILE A N 1
ATOM 645 C CA . ILE A 1 77 ? -4.934 -17.645 2.507 1.00 87.75 77 ILE A CA 1
ATOM 646 C C . ILE A 1 77 ? -4.343 -17.213 3.853 1.00 87.75 77 ILE A C 1
ATOM 648 O O . ILE A 1 77 ? -5.052 -17.107 4.849 1.00 87.75 77 ILE A O 1
ATOM 652 N N . LYS A 1 78 ? -3.033 -16.959 3.876 1.00 82.50 78 LYS A N 1
ATOM 653 C CA . LYS A 1 78 ? -2.300 -16.478 5.041 1.00 82.50 78 LYS A CA 1
ATOM 654 C C . LYS A 1 78 ? -1.283 -15.447 4.591 1.00 82.50 78 LYS A C 1
ATOM 656 O O . LYS A 1 78 ? -0.665 -15.593 3.538 1.00 82.50 78 LYS A O 1
ATOM 661 N N . PHE A 1 79 ? -1.102 -14.434 5.420 1.00 83.69 79 PHE A N 1
ATOM 662 C CA . PHE A 1 79 ? -0.107 -13.404 5.224 1.00 83.69 79 PHE A CA 1
ATOM 663 C C . PHE A 1 79 ? 0.603 -13.134 6.553 1.00 83.69 79 PHE A C 1
ATOM 665 O O . PHE A 1 79 ? -0.037 -13.068 7.601 1.00 83.69 79 PHE A O 1
ATOM 672 N N . THR A 1 80 ? 1.926 -12.999 6.499 1.00 79.62 80 THR A N 1
ATOM 673 C CA . THR A 1 80 ? 2.745 -12.595 7.641 1.00 79.62 80 THR A CA 1
ATOM 674 C C . THR A 1 80 ? 3.553 -11.381 7.211 1.00 79.62 80 THR A C 1
ATOM 676 O O . THR A 1 80 ? 4.363 -11.487 6.296 1.00 79.62 80 THR A O 1
ATOM 679 N N . SER A 1 81 ? 3.331 -10.254 7.880 1.00 79.38 81 SER A N 1
ATOM 680 C CA . SER A 1 81 ? 4.180 -9.064 7.780 1.00 79.38 81 SER A CA 1
ATOM 681 C C . SER A 1 81 ? 5.339 -9.176 8.761 1.00 79.38 81 SER A C 1
ATOM 683 O O . SER A 1 81 ? 5.106 -9.543 9.919 1.00 79.38 81 SER A O 1
ATOM 685 N N . GLN A 1 82 ? 6.550 -8.822 8.349 1.00 72.38 82 GLN A N 1
ATOM 686 C CA . GLN A 1 82 ? 7.672 -8.665 9.271 1.00 72.38 82 GLN A CA 1
ATOM 687 C C . GLN A 1 82 ? 7.732 -7.224 9.774 1.00 72.38 82 GLN A C 1
ATOM 689 O O . GLN A 1 82 ? 7.779 -6.283 8.991 1.00 72.38 82 GLN A O 1
ATOM 694 N N . ALA A 1 83 ? 7.757 -7.045 11.097 1.00 63.25 83 ALA A N 1
ATOM 695 C CA . ALA A 1 83 ? 8.057 -5.742 11.674 1.00 63.25 83 ALA A CA 1
ATOM 696 C C . ALA A 1 83 ? 9.520 -5.390 11.361 1.00 63.25 83 ALA A C 1
ATOM 698 O O . ALA A 1 83 ? 10.435 -6.091 11.795 1.00 63.25 83 ALA A O 1
ATOM 699 N N . VAL A 1 84 ? 9.730 -4.323 10.593 1.00 68.62 84 VAL A N 1
ATOM 700 C CA . VAL A 1 84 ? 11.058 -3.775 10.296 1.00 68.62 84 VAL A CA 1
ATOM 701 C C . VAL A 1 84 ? 11.369 -2.692 11.332 1.00 68.62 84 VAL A C 1
ATOM 703 O O . VAL A 1 84 ? 10.475 -1.956 11.748 1.00 68.62 84 VAL A O 1
ATOM 706 N N . ALA A 1 85 ? 12.621 -2.589 11.782 1.00 65.06 85 ALA A N 1
ATOM 707 C CA . ALA A 1 85 ? 13.035 -1.482 12.645 1.00 65.06 85 ALA A CA 1
ATOM 708 C C . ALA A 1 85 ? 12.711 -0.132 11.972 1.00 65.06 85 ALA A C 1
ATOM 710 O O . ALA A 1 85 ? 12.816 -0.012 10.754 1.00 65.06 85 ALA A O 1
ATOM 711 N N . GLU A 1 86 ? 12.295 0.861 12.764 1.00 73.12 86 GLU A N 1
ATOM 712 C CA . GLU A 1 86 ? 11.871 2.194 12.287 1.00 73.12 86 GLU A CA 1
ATOM 713 C C . GLU A 1 86 ? 10.566 2.219 11.458 1.00 73.12 86 GLU A C 1
ATOM 715 O O . GLU A 1 86 ? 10.234 3.236 10.852 1.00 73.12 86 GLU A O 1
ATOM 720 N N . SER A 1 87 ? 9.772 1.139 11.477 1.00 83.50 87 SER A N 1
ATOM 721 C CA . SER A 1 87 ? 8.462 1.090 10.815 1.00 83.50 87 SER A CA 1
ATOM 722 C C . SER A 1 87 ? 7.470 2.113 11.376 1.00 83.50 87 SER A C 1
ATOM 724 O O . SER A 1 87 ? 7.219 2.129 12.588 1.00 83.50 87 SER A O 1
ATOM 726 N N . LYS A 1 88 ? 6.816 2.895 10.507 1.00 90.00 88 LYS A N 1
ATOM 727 C CA . LYS A 1 88 ? 5.669 3.728 10.895 1.00 90.00 88 LYS A CA 1
ATOM 728 C C . LYS A 1 88 ? 4.359 2.995 10.642 1.00 90.00 88 LYS A C 1
ATOM 730 O O . LYS A 1 88 ? 4.108 2.457 9.567 1.00 90.00 88 LYS A O 1
ATOM 735 N N . THR A 1 89 ? 3.481 3.032 11.638 1.00 92.19 89 THR A N 1
ATOM 736 C CA . THR A 1 89 ? 2.091 2.592 11.493 1.00 92.19 89 THR A CA 1
ATOM 737 C C . THR A 1 89 ? 1.196 3.819 11.373 1.00 92.19 89 THR A C 1
ATOM 739 O O . THR A 1 89 ? 0.983 4.542 12.346 1.00 92.19 89 THR A O 1
ATOM 742 N N . LEU A 1 90 ? 0.690 4.068 10.169 1.00 94.56 90 LEU A N 1
ATOM 743 C CA . LEU A 1 90 ? -0.094 5.249 9.824 1.00 94.56 90 LEU A CA 1
ATOM 744 C C . LEU A 1 90 ? -1.585 4.927 9.911 1.00 94.56 90 LEU A C 1
ATOM 746 O O . LEU A 1 90 ? -2.041 3.923 9.368 1.00 94.56 90 LEU A O 1
ATOM 750 N N . LYS A 1 91 ? -2.374 5.767 10.579 1.00 96.00 91 LYS A N 1
ATOM 751 C CA . LYS A 1 91 ? -3.826 5.558 10.664 1.00 96.00 91 LYS A CA 1
ATOM 752 C C . LYS A 1 91 ? -4.524 6.166 9.458 1.00 96.00 91 LYS A C 1
ATOM 754 O O . LYS A 1 91 ? -4.301 7.333 9.134 1.00 96.00 91 LYS A O 1
ATOM 759 N N . TRP A 1 92 ? -5.389 5.392 8.815 1.00 96.19 92 TRP A N 1
ATOM 760 C CA . TRP A 1 92 ? -6.272 5.908 7.776 1.00 96.19 92 TRP A CA 1
ATOM 761 C C . TRP A 1 92 ? -7.178 7.024 8.323 1.00 96.19 92 TRP A C 1
ATOM 763 O O . TRP A 1 92 ? -7.612 6.984 9.474 1.00 96.19 92 TRP A O 1
ATOM 773 N N . GLY A 1 93 ? -7.471 8.036 7.505 1.00 95.38 93 GLY A N 1
ATOM 774 C CA . GLY A 1 93 ? -8.336 9.151 7.896 1.00 95.38 93 GLY A CA 1
ATOM 775 C C . GLY A 1 93 ? -7.688 10.144 8.866 1.00 95.38 93 GLY A C 1
ATOM 776 O O . GLY A 1 93 ? -8.385 10.998 9.416 1.00 95.38 93 GLY A O 1
ATOM 777 N N . LYS A 1 94 ? -6.374 10.047 9.095 1.00 94.12 94 LYS A N 1
ATOM 778 C CA . LYS A 1 94 ? -5.577 10.996 9.884 1.00 94.12 94 LYS A CA 1
ATOM 779 C C . LYS A 1 94 ? -4.470 11.582 9.020 1.00 94.12 94 LYS A C 1
ATOM 781 O O . LYS A 1 94 ? -3.969 10.905 8.132 1.00 94.12 94 LYS A O 1
ATOM 786 N N . GLU A 1 95 ? -4.078 12.816 9.307 1.00 91.75 95 GLU A N 1
ATOM 787 C CA . GLU A 1 95 ? -2.879 13.404 8.707 1.00 91.75 95 GLU A CA 1
ATOM 788 C C . GLU A 1 95 ? -1.638 12.603 9.104 1.00 91.75 95 GLU A C 1
ATOM 790 O O . GLU A 1 95 ? -1.505 12.162 10.252 1.00 91.75 95 GLU A O 1
ATOM 795 N N . TRP A 1 96 ? -0.731 12.419 8.150 1.00 91.12 96 TRP A N 1
ATOM 796 C CA . TRP A 1 96 ? 0.517 11.700 8.363 1.00 91.12 96 TRP A CA 1
ATOM 797 C C . TRP A 1 96 ? 1.657 12.705 8.510 1.00 91.12 96 TRP A C 1
ATOM 799 O O . TRP A 1 96 ? 1.783 13.633 7.712 1.00 91.12 96 TRP A O 1
ATOM 809 N N . LYS A 1 97 ? 2.467 12.530 9.557 1.00 75.06 97 LYS A N 1
ATOM 810 C CA . LYS A 1 97 ? 3.649 13.355 9.841 1.00 75.06 97 LYS A CA 1
ATOM 811 C C . LYS A 1 97 ? 4.942 12.572 9.595 1.00 75.06 97 LYS A C 1
ATOM 813 O O . LYS A 1 97 ? 4.923 11.316 9.620 1.00 75.06 97 LYS A O 1
#

Secondary structure (DSSP, 8-state):
-EEEETTEEEE-SPP--TTPPEEEEEESSSSS-EEEEEETTEEPS-EEES--SS--------STT-----------S---PPPPTT--EEETTS---

Radius of gyration: 13.74 Å; Cα contacts (8 Å, |Δi|>4): 143; chains: 1; bounding box: 28×33×36 Å

Organism: NCBI:txid222440